Protein AF-A0A848HM08-F1 (afdb_monomer_lite)

Foldseek 3Di:
DDDPPPPPPPDDDDDDDDDPPDPPPPPPVQPKPDDPPDFKDKDFDPVLCPPHAQVRVCVSLQHDGDPQADKDKDADDDPDAKDQPQDDDPGSDPGPQAGPNGIGIIMGGTGGGDPPIDIDGGD

InterPro domains:
  IPR029122 Novel toxin 10 [PF15520] (33-122)

Organism: NCBI:txid2728846

Secondary structure (DSSP, 8-state):
---GGGGGG----SS----------------BSSSTT-SEEEE--GGGGTT--HHHHHHHHT----TT-EEEEE-PPPSS--B--TT--STT--STTB-TT--B-EEEE--BPPTT-EEEEE-

Radius of gyration: 21.01 Å; chains: 1; bounding box: 62×38×28 Å

pLDDT: mean 77.56, std 18.57, range [37.44, 96.31]

Structure (mmCIF, N/CA/C/O backbone):
data_AF-A0A848HM08-F1
#
_entry.id   AF-A0A848HM08-F1
#
loop_
_atom_site.group_PDB
_atom_site.id
_atom_site.type_symbol
_atom_site.label_atom_id
_atom_site.label_alt_id
_atom_site.label_comp_id
_atom_site.label_asym_id
_atom_site.label_entity_id
_atom_site.label_seq_id
_atom_site.pdbx_PDB_ins_code
_atom_site.Cartn_x
_atom_site.Cartn_y
_atom_site.Cartn_z
_atom_site.occupancy
_atom_site.B_iso_or_equiv
_atom_site.auth_seq_id
_atom_site.auth_comp_id
_atom_site.auth_asym_id
_atom_site.auth_atom_id
_atom_site.pdbx_PDB_model_num
ATOM 1 N N . MET A 1 1 ? -37.670 -7.114 -0.256 1.00 39.53 1 MET A N 1
ATOM 2 C CA . MET A 1 1 ? -37.915 -6.691 1.138 1.00 39.53 1 MET A CA 1
ATOM 3 C C . MET A 1 1 ? -36.732 -5.850 1.589 1.00 39.53 1 MET A C 1
ATOM 5 O O . MET A 1 1 ? -35.639 -6.384 1.705 1.00 39.53 1 MET A O 1
ATOM 9 N N . LEU A 1 2 ? -36.924 -4.537 1.732 1.00 38.66 2 LEU A N 1
ATOM 10 C CA . LEU A 1 2 ? -35.956 -3.619 2.341 1.00 38.66 2 LEU A CA 1
ATOM 11 C C . LEU A 1 2 ? -36.297 -3.475 3.832 1.00 38.66 2 LEU A C 1
ATOM 13 O O . LEU A 1 2 ? -37.464 -3.560 4.206 1.00 38.66 2 LEU A O 1
ATOM 17 N N . SER A 1 3 ? -35.268 -3.320 4.663 1.00 37.44 3 SER A N 1
ATOM 18 C CA . SER A 1 3 ? -35.348 -3.301 6.129 1.00 37.44 3 SER A CA 1
ATOM 19 C C . SER A 1 3 ? -36.242 -2.159 6.670 1.00 37.44 3 SER A C 1
ATOM 21 O O . SER A 1 3 ? -36.140 -1.042 6.156 1.00 37.44 3 SER A O 1
ATOM 23 N N . PRO A 1 4 ? -37.057 -2.368 7.730 1.00 49.91 4 PRO A N 1
ATOM 24 C CA . PRO A 1 4 ? -38.026 -1.384 8.254 1.00 49.91 4 PRO A CA 1
ATOM 25 C C . PRO A 1 4 ? -37.427 -0.099 8.860 1.00 49.91 4 PRO A C 1
ATOM 27 O O . PRO A 1 4 ? -38.157 0.799 9.272 1.00 49.91 4 PRO A O 1
ATOM 30 N N . ALA A 1 5 ? -36.100 0.010 8.963 1.00 46.00 5 ALA A N 1
ATOM 31 C CA . ALA A 1 5 ? -35.440 1.103 9.680 1.00 46.00 5 ALA A CA 1
ATOM 32 C C . ALA A 1 5 ? -35.428 2.453 8.927 1.00 46.00 5 ALA A C 1
ATOM 34 O O . ALA A 1 5 ? -35.182 3.488 9.543 1.00 46.00 5 ALA A O 1
ATOM 35 N N . LEU A 1 6 ? -35.713 2.470 7.620 1.00 42.72 6 LEU A N 1
ATOM 36 C CA . LEU A 1 6 ? -35.680 3.687 6.789 1.00 42.72 6 LEU A CA 1
ATOM 37 C C . LEU A 1 6 ? -37.009 4.457 6.736 1.00 42.72 6 LEU A C 1
ATOM 39 O O . LEU A 1 6 ? -37.034 5.610 6.311 1.00 42.72 6 LEU A O 1
ATOM 43 N N . GLU A 1 7 ? -38.107 3.867 7.205 1.00 42.53 7 GLU A N 1
ATOM 44 C CA . GLU A 1 7 ? -39.446 4.460 7.074 1.00 42.53 7 GLU A CA 1
ATOM 45 C C . GLU A 1 7 ? -39.742 5.538 8.137 1.00 42.53 7 GLU A C 1
ATOM 47 O O . GLU A 1 7 ? -40.724 6.274 8.050 1.00 42.53 7 GLU A O 1
ATOM 52 N N . LYS A 1 8 ? -38.868 5.688 9.142 1.00 40.00 8 LYS A N 1
ATOM 53 C CA . LYS A 1 8 ? -39.123 6.541 10.316 1.00 40.00 8 LYS A CA 1
ATOM 54 C C . LYS A 1 8 ? -38.652 7.998 10.183 1.00 40.00 8 LYS A C 1
ATOM 56 O O . LYS A 1 8 ? -38.944 8.796 11.067 1.00 40.00 8 LYS A O 1
ATOM 61 N N . ILE A 1 9 ? -37.962 8.367 9.099 1.00 45.56 9 ILE A N 1
ATOM 62 C CA . ILE A 1 9 ? -37.412 9.728 8.901 1.00 45.56 9 ILE A CA 1
ATOM 63 C C . ILE A 1 9 ? -38.402 10.669 8.172 1.00 45.56 9 ILE A C 1
ATOM 65 O O . ILE A 1 9 ? -38.232 11.884 8.206 1.00 45.56 9 ILE A O 1
ATOM 69 N N . PHE A 1 10 ? -39.491 10.154 7.585 1.00 46.59 10 PHE A N 1
ATOM 70 C CA . PHE A 1 10 ? -40.363 10.924 6.679 1.00 46.59 10 PHE A CA 1
ATOM 71 C C . PHE A 1 10 ? -41.784 11.211 7.197 1.00 46.59 10 PHE A C 1
ATOM 73 O O . PHE A 1 10 ? -42.731 11.238 6.414 1.00 46.59 10 PHE A O 1
ATOM 80 N N . LYS A 1 11 ? -41.972 11.474 8.497 1.00 43.09 11 LYS A N 1
ATOM 81 C CA . LYS A 1 11 ? -43.215 12.114 8.975 1.00 43.09 11 LYS A CA 1
ATOM 82 C C . LYS A 1 11 ? -42.978 13.596 9.259 1.00 43.09 11 LYS A C 1
ATOM 84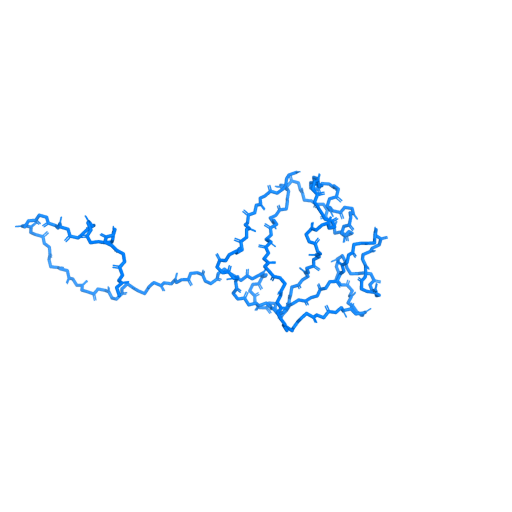 O O . LYS A 1 11 ? -42.527 13.964 10.338 1.00 43.09 11 LYS A O 1
ATOM 89 N N . THR A 1 12 ? -43.288 14.441 8.282 1.00 47.97 12 THR A N 1
ATOM 90 C CA . THR A 1 12 ? -43.342 15.903 8.416 1.00 47.97 12 THR A CA 1
ATOM 91 C C . THR A 1 12 ? -44.667 16.355 9.056 1.00 47.97 12 THR A C 1
ATOM 93 O O . THR A 1 12 ? -45.717 15.807 8.715 1.00 47.97 12 THR A O 1
ATOM 96 N N . PRO A 1 13 ? -44.667 17.352 9.965 1.00 47.28 13 PRO A N 1
ATOM 97 C CA . PRO A 1 13 ? -45.894 18.000 10.426 1.00 47.28 13 PRO A CA 1
ATOM 98 C C . PRO A 1 13 ? -46.522 18.890 9.329 1.00 47.28 13 PRO A C 1
ATOM 100 O O . PRO A 1 13 ? -45.819 19.346 8.422 1.00 47.28 13 PRO A O 1
ATOM 103 N N . PRO A 1 14 ? -47.846 19.135 9.383 1.00 55.50 14 PRO A N 1
ATOM 104 C CA . PRO A 1 14 ? -48.632 19.514 8.213 1.00 55.50 14 PRO A CA 1
ATOM 105 C C . PRO A 1 14 ? -48.867 21.026 8.097 1.00 55.50 14 PRO A C 1
ATOM 107 O O . PRO A 1 14 ? -50.017 21.452 8.097 1.00 55.50 14 PRO A O 1
ATOM 110 N N . TRP A 1 15 ? -47.827 21.857 7.986 1.00 60.97 15 TRP A N 1
ATOM 111 C CA . TRP A 1 15 ? -48.029 23.239 7.523 1.00 60.97 15 TRP A CA 1
ATOM 112 C C . TRP A 1 15 ? -46.736 23.895 6.998 1.00 60.97 15 TRP A C 1
ATOM 114 O O . TRP A 1 15 ? -45.709 23.905 7.663 1.00 60.97 15 TRP A O 1
ATOM 124 N N . HIS A 1 16 ? -46.838 24.455 5.785 1.00 45.44 16 HIS A N 1
ATOM 125 C CA . HIS A 1 16 ? -45.858 25.258 5.031 1.00 45.44 16 HIS A CA 1
ATOM 126 C C . HIS A 1 16 ? -44.552 24.582 4.559 1.00 45.44 16 HIS A C 1
ATOM 128 O O . HIS A 1 16 ? -43.546 24.589 5.254 1.00 45.44 16 HIS A O 1
ATOM 134 N N . ALA A 1 17 ? -44.528 24.135 3.295 1.00 44.91 17 ALA A N 1
ATOM 135 C CA . ALA A 1 17 ? -43.550 24.581 2.285 1.00 44.91 17 ALA A CA 1
ATOM 136 C C . ALA A 1 17 ? -43.726 23.788 0.979 1.00 44.91 17 ALA A C 1
ATOM 138 O O . ALA A 1 17 ? -43.661 22.562 0.951 1.00 44.91 17 ALA A O 1
ATOM 139 N N . THR A 1 18 ? -43.917 24.502 -0.126 1.00 50.12 18 THR A N 1
ATOM 140 C CA . THR A 1 18 ? -43.826 23.984 -1.494 1.00 50.12 18 THR A CA 1
ATOM 141 C C . THR A 1 18 ? -42.446 23.370 -1.745 1.00 50.12 18 THR A C 1
ATOM 143 O O . THR A 1 18 ? -41.475 24.085 -2.000 1.00 50.12 18 THR A O 1
ATOM 146 N N . TRP A 1 19 ? -42.354 22.042 -1.696 1.00 46.81 19 TRP A N 1
ATOM 147 C CA . TRP A 1 19 ? -41.150 21.303 -2.062 1.00 46.81 19 TRP A CA 1
ATOM 148 C C . TRP A 1 19 ? -41.007 21.273 -3.584 1.00 46.81 19 TRP A C 1
ATOM 150 O O . TRP A 1 19 ? -41.658 20.492 -4.273 1.00 46.81 19 TRP A O 1
ATOM 160 N N . ARG A 1 20 ? -40.118 22.109 -4.132 1.00 50.41 20 ARG A N 1
ATOM 161 C CA . ARG A 1 20 ? -39.532 21.817 -5.445 1.00 50.41 20 ARG A CA 1
ATOM 162 C C . ARG A 1 20 ? -38.689 20.561 -5.268 1.00 50.41 20 ARG A C 1
ATOM 164 O O . ARG A 1 20 ? -37.686 20.594 -4.558 1.00 50.41 20 ARG A O 1
ATOM 171 N N . SER A 1 21 ? -39.098 19.471 -5.903 1.00 50.19 21 SER A N 1
ATOM 172 C CA . SER A 1 21 ? -38.333 18.233 -6.018 1.00 50.19 21 SER A CA 1
ATOM 173 C C . SER A 1 21 ? -37.032 18.509 -6.772 1.00 50.19 21 SER A C 1
ATOM 175 O O . SER A 1 21 ? -36.944 18.343 -7.987 1.00 50.19 21 SER A O 1
ATOM 177 N N . ARG A 1 22 ? -36.009 18.986 -6.059 1.00 49.72 22 ARG A N 1
ATOM 178 C CA . ARG A 1 22 ? -34.639 18.919 -6.554 1.00 49.72 22 ARG A CA 1
ATOM 179 C C . ARG A 1 22 ? -34.270 17.439 -6.543 1.00 49.72 22 ARG A C 1
ATOM 181 O O . ARG A 1 22 ? -34.341 16.848 -5.466 1.00 49.72 22 ARG A O 1
ATOM 188 N N . PRO A 1 23 ? -33.915 16.824 -7.684 1.00 52.34 23 PRO A N 1
ATOM 189 C CA . PRO A 1 23 ? -33.364 15.482 -7.651 1.00 52.34 23 PRO A CA 1
ATOM 190 C C . PRO A 1 23 ? -32.132 15.537 -6.751 1.00 52.34 23 PRO A C 1
ATOM 192 O O . PRO A 1 23 ? -31.154 16.225 -7.048 1.00 52.34 23 PRO A O 1
ATOM 195 N N . PHE A 1 24 ? -32.217 14.883 -5.596 1.00 53.56 24 PHE A N 1
ATOM 196 C CA . PHE A 1 24 ? -31.059 14.691 -4.749 1.00 53.56 24 PHE A CA 1
ATOM 197 C C . PHE A 1 24 ? -30.209 13.650 -5.466 1.00 53.56 24 PHE A C 1
ATOM 199 O O . PHE A 1 24 ? -30.446 12.449 -5.353 1.00 53.56 24 PHE A O 1
ATOM 206 N N . THR A 1 25 ? -29.263 14.104 -6.286 1.00 51.28 25 THR A N 1
ATOM 207 C CA . THR A 1 25 ? -28.229 13.214 -6.797 1.00 51.28 25 THR A CA 1
ATOM 208 C C . THR A 1 25 ? -27.443 12.756 -5.582 1.00 51.28 25 THR A C 1
ATOM 210 O O . THR A 1 25 ? -26.623 13.509 -5.052 1.00 51.28 25 THR A O 1
ATOM 213 N N . VAL A 1 26 ? -27.701 11.530 -5.125 1.00 50.91 26 VAL A N 1
ATOM 214 C CA . VAL A 1 26 ? -26.798 10.824 -4.221 1.00 50.91 26 VAL A CA 1
ATOM 215 C C . VAL A 1 26 ? -25.495 10.675 -4.995 1.00 50.91 26 VAL A C 1
ATOM 217 O O . VAL A 1 26 ? -25.306 9.749 -5.778 1.00 50.91 26 VAL A O 1
ATOM 220 N N . ARG A 1 27 ? -24.600 11.653 -4.849 1.00 41.81 27 ARG A N 1
ATOM 221 C CA . ARG A 1 27 ? -23.207 11.504 -5.238 1.00 41.81 27 ARG A CA 1
ATOM 222 C C . ARG A 1 27 ? -22.624 10.538 -4.228 1.00 41.81 27 ARG A C 1
ATOM 224 O O . ARG A 1 27 ? -22.083 10.965 -3.213 1.00 41.81 27 ARG A O 1
ATOM 231 N N . THR A 1 28 ? -22.785 9.240 -4.466 1.00 50.34 28 THR A N 1
ATOM 232 C CA . THR A 1 28 ? -21.972 8.238 -3.790 1.00 50.34 28 THR A CA 1
ATOM 233 C C . THR A 1 28 ? -20.544 8.644 -4.108 1.00 50.34 28 THR A C 1
ATOM 235 O O . THR A 1 28 ? -20.113 8.536 -5.255 1.00 50.34 28 THR A O 1
ATOM 238 N N . ALA A 1 29 ? -19.845 9.251 -3.148 1.00 51.56 29 ALA A N 1
ATOM 239 C CA . ALA A 1 29 ? -18.428 9.498 -3.300 1.00 51.56 29 ALA A CA 1
ATOM 240 C C . ALA A 1 29 ? -17.821 8.109 -3.466 1.00 51.56 29 ALA A C 1
ATOM 242 O O . ALA A 1 29 ? -17.762 7.341 -2.509 1.00 51.56 29 ALA A O 1
ATOM 243 N N . VAL A 1 30 ? -17.495 7.742 -4.704 1.00 56.69 30 VAL A N 1
ATOM 244 C CA . VAL A 1 30 ? -16.811 6.490 -4.983 1.00 56.69 30 VAL A CA 1
ATOM 245 C C . VAL A 1 30 ? -15.456 6.640 -4.320 1.00 56.69 30 VAL A C 1
ATOM 247 O O . VAL A 1 30 ? -14.580 7.337 -4.830 1.00 56.69 30 VAL A O 1
ATOM 250 N N . ILE A 1 31 ? -15.313 6.070 -3.126 1.00 73.38 31 ILE A N 1
ATOM 251 C CA . ILE A 1 31 ? -14.025 6.033 -2.453 1.00 73.38 31 ILE A CA 1
ATOM 252 C C . ILE A 1 31 ? -13.196 5.050 -3.272 1.00 73.38 31 ILE A C 1
ATOM 254 O O . ILE A 1 31 ? -13.480 3.856 -3.285 1.00 73.38 31 ILE A O 1
ATOM 258 N N . SER A 1 32 ? -12.241 5.565 -4.040 1.00 80.75 32 SER A N 1
ATOM 259 C CA . SER A 1 32 ? -11.319 4.757 -4.830 1.00 80.75 32 SER A CA 1
ATOM 260 C C . SER A 1 32 ? -10.192 4.213 -3.955 1.00 80.75 32 SER A C 1
ATOM 262 O O . SER A 1 32 ? -9.840 4.803 -2.929 1.00 80.75 32 SER A O 1
ATOM 264 N N . ARG A 1 33 ? -9.594 3.094 -4.381 1.00 82.19 33 ARG A N 1
ATOM 265 C CA . ARG A 1 33 ? -8.412 2.501 -3.732 1.00 82.19 33 ARG A CA 1
ATOM 266 C C . ARG A 1 33 ? -7.225 3.464 -3.673 1.00 82.19 33 ARG A C 1
ATOM 268 O O . ARG A 1 33 ? -6.417 3.380 -2.754 1.00 82.19 33 ARG A O 1
ATOM 275 N N . GLY A 1 34 ? -7.114 4.373 -4.639 1.00 83.31 34 GLY A N 1
ATOM 276 C CA . GLY A 1 34 ? -6.018 5.331 -4.725 1.00 83.31 34 GLY A CA 1
ATOM 277 C C . GLY A 1 34 ? -6.440 6.701 -5.222 1.00 83.31 34 GLY A C 1
ATOM 278 O O . GLY A 1 34 ? -7.619 7.052 -5.243 1.00 83.31 34 GLY A O 1
ATOM 279 N N . ARG A 1 35 ? -5.440 7.497 -5.608 1.00 82.44 35 ARG A N 1
ATOM 280 C CA . ARG A 1 35 ? -5.637 8.872 -6.083 1.00 82.44 35 ARG A CA 1
ATOM 281 C C . ARG A 1 35 ? -6.479 8.889 -7.369 1.00 82.44 35 ARG A C 1
ATOM 283 O O . ARG A 1 35 ? -6.292 8.007 -8.210 1.00 82.44 35 ARG A O 1
ATOM 290 N N . PRO A 1 36 ? -7.358 9.887 -7.567 1.00 82.31 36 PRO A N 1
ATOM 291 C CA . PRO A 1 36 ? -8.055 10.062 -8.839 1.00 82.31 36 PRO A CA 1
ATOM 292 C C . PRO A 1 36 ? -7.070 10.128 -10.016 1.00 82.31 36 PRO A C 1
ATOM 294 O O . PRO A 1 36 ? -6.042 10.795 -9.922 1.00 82.31 36 PRO A O 1
ATOM 297 N N . GLY A 1 37 ? -7.373 9.422 -11.109 1.00 83.69 37 GLY A N 1
ATOM 298 C CA . GLY A 1 37 ? -6.559 9.405 -12.333 1.00 83.69 37 GLY A CA 1
ATOM 299 C C . GLY A 1 37 ? -5.373 8.429 -12.342 1.00 83.69 37 GLY A C 1
ATOM 300 O O . GLY A 1 37 ? -4.791 8.213 -13.400 1.00 83.69 37 GLY A O 1
ATOM 301 N N . ALA A 1 38 ? -5.025 7.796 -11.215 1.00 86.31 38 ALA A N 1
ATOM 302 C CA . ALA A 1 38 ? -4.053 6.701 -11.225 1.00 86.31 38 ALA A CA 1
ATOM 303 C C . ALA A 1 38 ? -4.676 5.451 -11.867 1.00 86.31 38 ALA A C 1
ATOM 305 O O . ALA A 1 38 ? -5.816 5.119 -11.544 1.00 86.31 38 ALA A O 1
ATOM 306 N N . ALA A 1 39 ? -3.942 4.754 -12.739 1.00 87.06 39 ALA A N 1
ATOM 307 C CA . ALA A 1 39 ? -4.416 3.514 -13.366 1.00 87.06 39 ALA A CA 1
ATOM 308 C C . ALA A 1 39 ? -4.465 2.344 -12.366 1.00 87.06 39 ALA A C 1
ATOM 310 O O . ALA A 1 39 ? -5.401 1.543 -12.359 1.00 87.06 39 ALA A O 1
ATOM 311 N N . ASP A 1 40 ? -3.472 2.280 -11.483 1.00 87.31 40 ASP A N 1
ATOM 312 C CA . ASP A 1 40 ? -3.310 1.245 -10.474 1.00 87.31 40 ASP A CA 1
ATOM 313 C C . ASP A 1 40 ? -2.875 1.835 -9.127 1.00 87.31 40 ASP A C 1
ATOM 315 O O . ASP A 1 40 ? -2.589 3.030 -8.994 1.00 87.31 40 ASP A O 1
ATOM 319 N N . VAL A 1 41 ? -2.864 0.982 -8.107 1.00 88.75 41 VAL A N 1
ATOM 320 C CA . VAL A 1 41 ? -2.404 1.319 -6.761 1.00 88.75 41 VAL A CA 1
ATOM 321 C C . VAL A 1 41 ? -1.417 0.281 -6.262 1.00 88.75 41 VAL A C 1
ATOM 323 O O . VAL A 1 41 ? -1.593 -0.907 -6.517 1.00 88.75 41 VAL A O 1
ATOM 326 N N . PHE A 1 42 ? -0.404 0.734 -5.526 1.00 87.94 42 PHE A N 1
ATOM 327 C CA . PHE A 1 42 ? 0.471 -0.144 -4.756 1.00 87.94 42 PHE A CA 1
ATOM 328 C C . PHE A 1 42 ? -0.305 -0.790 -3.614 1.00 87.94 42 PHE A C 1
ATOM 330 O O . PHE A 1 42 ? -1.018 -0.099 -2.882 1.00 87.94 42 PHE A O 1
ATOM 337 N N . VAL A 1 43 ? -0.131 -2.097 -3.446 1.00 90.88 43 VAL A N 1
ATOM 338 C CA . VAL A 1 43 ? -0.653 -2.841 -2.304 1.00 90.88 43 VAL A CA 1
ATOM 339 C C . VAL A 1 43 ? 0.401 -3.812 -1.789 1.00 90.88 43 VAL A C 1
ATOM 341 O O . VAL A 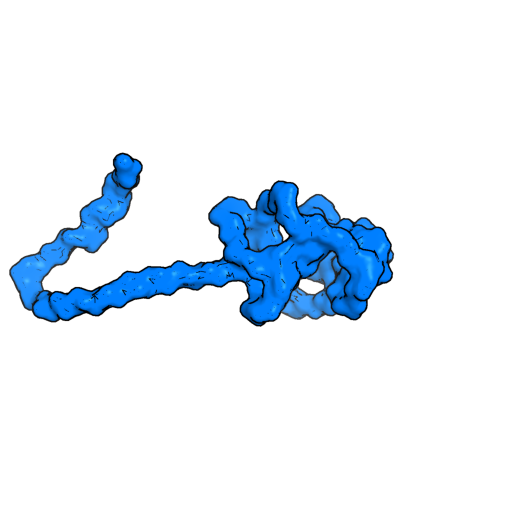1 43 ? 1.224 -4.334 -2.541 1.00 90.88 43 VAL A O 1
ATOM 344 N N . THR A 1 44 ? 0.341 -4.070 -0.491 1.00 92.81 44 THR A N 1
ATOM 345 C CA . THR A 1 44 ? 1.105 -5.117 0.183 1.00 92.81 44 THR A CA 1
ATOM 346 C C . THR A 1 44 ? 0.131 -6.041 0.901 1.00 92.81 44 THR A C 1
ATOM 348 O O . THR A 1 44 ? -1.050 -5.714 1.048 1.00 92.81 44 THR A O 1
ATOM 351 N N . ALA A 1 45 ? 0.595 -7.206 1.328 1.00 93.19 45 ALA A N 1
ATOM 352 C CA . ALA A 1 45 ? -0.252 -8.091 2.106 1.00 93.19 45 ALA A CA 1
ATOM 353 C C . ALA A 1 45 ? -0.439 -7.553 3.530 1.00 93.19 45 ALA A C 1
ATOM 355 O O . ALA A 1 45 ? 0.497 -7.015 4.121 1.00 93.19 45 ALA A O 1
ATOM 356 N N . ALA A 1 46 ? -1.634 -7.739 4.093 1.00 93.69 46 ALA A N 1
ATOM 357 C CA . ALA A 1 46 ? -1.963 -7.250 5.432 1.00 93.69 46 ALA A CA 1
ATOM 358 C C . ALA A 1 46 ? -0.992 -7.782 6.503 1.00 93.69 46 ALA A C 1
ATOM 360 O O . ALA A 1 46 ? -0.515 -7.005 7.330 1.00 93.69 46 ALA A O 1
ATOM 361 N N . ASP A 1 47 ? -0.620 -9.065 6.426 1.00 95.06 47 ASP A N 1
ATOM 362 C CA . ASP A 1 47 ? 0.317 -9.693 7.369 1.00 95.06 47 ASP A CA 1
ATOM 363 C C . ASP A 1 47 ? 1.704 -9.037 7.369 1.00 95.06 47 ASP A C 1
ATOM 365 O O . ASP A 1 47 ? 2.385 -9.040 8.390 1.00 95.06 47 ASP A O 1
ATOM 369 N N . ASP A 1 48 ? 2.130 -8.441 6.248 1.00 94.06 48 ASP A N 1
ATOM 370 C CA . ASP A 1 48 ? 3.467 -7.847 6.139 1.00 94.06 48 ASP A CA 1
ATOM 371 C C . ASP A 1 48 ? 3.590 -6.542 6.941 1.00 94.06 48 ASP A C 1
ATOM 373 O O . ASP A 1 48 ? 4.713 -6.101 7.201 1.00 94.06 48 ASP A O 1
ATOM 377 N N . ILE A 1 49 ? 2.458 -5.944 7.336 1.00 94.75 49 ILE A N 1
ATOM 378 C CA . ILE A 1 49 ? 2.376 -4.716 8.142 1.00 94.75 49 ILE A CA 1
ATOM 379 C C . ILE A 1 49 ? 1.594 -4.893 9.451 1.00 94.75 49 ILE A C 1
ATOM 381 O O . ILE A 1 49 ? 1.347 -3.915 10.163 1.00 94.75 49 ILE A O 1
ATOM 385 N N . LEU A 1 50 ? 1.180 -6.118 9.779 1.00 94.56 50 LEU A N 1
ATOM 386 C CA . LEU A 1 50 ? 0.401 -6.400 10.978 1.00 94.56 50 LEU A CA 1
ATOM 387 C C . LEU A 1 50 ? 1.208 -6.051 12.238 1.00 94.56 50 LEU A C 1
ATOM 389 O O . LEU A 1 50 ? 2.354 -6.461 12.397 1.00 94.56 50 LEU A O 1
ATOM 393 N N . GLY A 1 51 ? 0.600 -5.274 13.138 1.00 95.19 51 GLY A N 1
ATOM 394 C CA . GLY A 1 51 ? 1.228 -4.858 14.397 1.00 95.19 51 GLY A CA 1
ATOM 395 C C . GLY A 1 51 ? 2.318 -3.786 14.265 1.00 95.19 51 GLY A C 1
ATOM 396 O O . GLY A 1 51 ? 2.867 -3.376 15.284 1.00 95.19 51 GLY A O 1
ATOM 397 N N . LEU A 1 52 ? 2.619 -3.307 13.053 1.00 96.31 52 LEU A N 1
ATOM 398 C CA . LEU A 1 52 ? 3.608 -2.251 12.840 1.00 96.31 52 LEU A CA 1
ATOM 399 C C . LEU A 1 52 ? 3.015 -0.858 13.092 1.00 96.31 52 LEU A C 1
ATOM 401 O O . LEU A 1 52 ? 1.879 -0.571 12.707 1.00 96.31 52 LEU A O 1
ATOM 405 N N . ASN A 1 53 ? 3.811 0.031 13.689 1.00 96.25 53 ASN A N 1
ATOM 406 C CA . ASN A 1 53 ? 3.512 1.467 13.764 1.00 96.25 53 ASN A CA 1
ATOM 407 C C . ASN A 1 53 ? 3.895 2.199 12.462 1.00 96.25 53 ASN A C 1
ATOM 409 O O . ASN A 1 53 ? 4.485 1.603 11.557 1.00 96.25 53 ASN A O 1
ATOM 413 N N . ALA A 1 54 ? 3.595 3.497 12.340 1.00 96.19 54 ALA A N 1
ATOM 414 C CA . ALA A 1 54 ? 3.848 4.218 11.089 1.00 96.19 54 ALA A CA 1
ATOM 415 C C . ALA A 1 54 ? 5.334 4.249 10.689 1.00 96.19 54 ALA A C 1
ATOM 417 O O . ALA A 1 54 ? 5.653 4.049 9.518 1.00 96.19 54 ALA A O 1
ATOM 418 N N . ALA A 1 55 ? 6.258 4.448 11.631 1.00 96.19 55 ALA A N 1
ATOM 419 C CA . ALA A 1 55 ? 7.690 4.450 11.322 1.00 96.19 55 ALA A CA 1
ATOM 420 C C . ALA A 1 55 ? 8.156 3.082 10.794 1.00 96.19 55 ALA A C 1
ATOM 422 O O . ALA A 1 55 ? 8.853 3.003 9.781 1.00 96.19 55 ALA A O 1
ATOM 423 N N . GLN A 1 56 ? 7.701 2.002 11.430 1.00 96.19 56 GLN A N 1
ATOM 424 C CA . GLN A 1 56 ? 7.998 0.635 11.014 1.00 96.19 56 GLN A CA 1
ATOM 425 C C . GLN A 1 56 ? 7.376 0.300 9.656 1.00 96.19 56 GLN A C 1
ATOM 427 O O . GLN A 1 56 ? 8.024 -0.354 8.847 1.00 96.19 56 GLN A O 1
ATOM 432 N N . ILE A 1 57 ? 6.160 0.775 9.364 1.00 95.19 57 ILE A N 1
ATOM 433 C CA . ILE A 1 57 ? 5.534 0.626 8.041 1.00 95.19 57 ILE A CA 1
ATOM 434 C C . ILE A 1 57 ? 6.366 1.335 6.970 1.00 95.19 57 ILE A C 1
ATOM 436 O O . ILE A 1 57 ? 6.611 0.754 5.913 1.00 95.19 57 ILE A O 1
ATOM 440 N N . ALA A 1 58 ? 6.819 2.564 7.237 1.00 93.56 58 ALA A N 1
ATOM 441 C CA . ALA A 1 58 ? 7.634 3.322 6.292 1.00 93.56 58 ALA A CA 1
ATOM 442 C C . ALA A 1 58 ? 8.917 2.561 5.929 1.00 93.56 58 ALA A C 1
ATOM 444 O O . ALA A 1 58 ? 9.228 2.391 4.750 1.00 93.56 58 ALA A O 1
ATOM 445 N N . GLU A 1 59 ? 9.611 2.020 6.932 1.00 93.94 59 GLU A N 1
ATOM 446 C CA . GLU A 1 59 ? 10.801 1.201 6.708 1.00 93.94 59 GLU A CA 1
ATOM 447 C C . GLU A 1 59 ? 10.470 -0.115 5.985 1.00 93.94 59 GLU A C 1
ATOM 449 O O . GLU A 1 59 ? 11.066 -0.422 4.949 1.00 93.94 59 GLU A O 1
ATOM 454 N N . ARG A 1 60 ? 9.490 -0.875 6.493 1.00 93.31 60 ARG A N 1
ATOM 455 C CA . ARG A 1 60 ? 9.054 -2.175 5.956 1.00 93.31 60 ARG A CA 1
ATOM 456 C C . ARG A 1 60 ? 8.690 -2.086 4.477 1.00 93.31 60 ARG A C 1
ATOM 458 O O . ARG A 1 60 ? 9.039 -2.980 3.703 1.00 93.31 60 ARG A O 1
ATOM 465 N N . LEU A 1 61 ? 7.996 -1.020 4.089 1.00 91.31 61 LEU A N 1
ATOM 466 C CA . LEU A 1 61 ? 7.548 -0.799 2.718 1.00 91.31 61 LEU A CA 1
ATOM 467 C C . LEU A 1 61 ? 8.526 0.039 1.895 1.00 91.31 61 LEU A C 1
ATOM 469 O O . LEU A 1 61 ? 8.312 0.191 0.702 1.00 91.31 6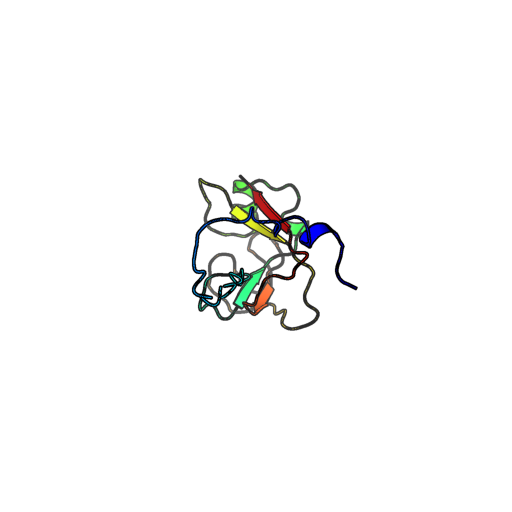1 LEU A O 1
ATOM 473 N N . THR A 1 62 ? 9.601 0.556 2.497 1.00 90.56 62 THR A N 1
ATOM 474 C CA . THR A 1 62 ? 10.582 1.424 1.820 1.00 90.56 62 THR A CA 1
ATOM 475 C C . THR A 1 62 ? 9.911 2.650 1.178 1.00 90.56 62 THR A C 1
ATOM 477 O O . THR A 1 62 ? 10.207 3.044 0.049 1.00 90.56 62 THR A O 1
ATOM 480 N N . ILE A 1 63 ? 8.972 3.251 1.911 1.00 88.38 63 ILE A N 1
ATOM 481 C CA . ILE A 1 63 ? 8.245 4.465 1.520 1.00 88.38 63 ILE A CA 1
ATOM 482 C C . ILE A 1 63 ? 8.650 5.640 2.421 1.00 88.38 63 ILE A C 1
ATOM 484 O O . ILE A 1 63 ? 9.126 5.419 3.537 1.00 88.38 63 ILE A O 1
ATOM 488 N N . PRO A 1 64 ? 8.454 6.897 1.979 1.00 91.88 64 PRO A N 1
ATOM 489 C CA . PRO A 1 64 ? 8.703 8.057 2.827 1.00 91.88 64 PRO A CA 1
ATOM 490 C C . PRO A 1 64 ? 7.910 7.989 4.134 1.00 91.88 64 PRO A C 1
ATOM 492 O O . PRO A 1 64 ? 6.747 7.581 4.140 1.00 91.88 64 PRO A O 1
ATOM 495 N N . SER A 1 65 ? 8.526 8.425 5.233 1.00 94.38 65 SER A N 1
ATOM 496 C CA . SER A 1 65 ? 7.844 8.546 6.520 1.00 94.38 65 SER A CA 1
ATOM 497 C C . SER A 1 65 ? 6.719 9.582 6.460 1.00 94.38 65 SER A C 1
ATOM 499 O O . SER A 1 65 ? 6.744 10.520 5.661 1.00 94.38 65 SER A O 1
ATOM 501 N N . SER A 1 66 ? 5.717 9.411 7.323 1.00 94.19 66 SER A N 1
ATOM 502 C CA . SER A 1 66 ? 4.602 10.347 7.448 1.00 94.19 66 SER A CA 1
ATOM 503 C C . SER A 1 66 ? 4.481 10.838 8.891 1.00 94.19 66 SER A C 1
ATOM 505 O O . SER A 1 66 ? 4.242 10.019 9.780 1.00 94.19 66 SER A O 1
ATOM 507 N N . PRO A 1 67 ? 4.587 12.154 9.153 1.00 91.19 67 PRO A N 1
ATOM 508 C CA . PRO A 1 67 ? 4.482 12.703 10.507 1.00 91.19 67 PRO A CA 1
ATOM 509 C C . PRO A 1 67 ? 3.064 12.603 11.088 1.00 91.19 67 PRO A C 1
ATOM 511 O O . PRO A 1 67 ? 2.882 12.686 12.297 1.00 91.19 67 PRO A O 1
ATOM 514 N N . THR A 1 68 ? 2.047 12.429 10.241 1.00 94.38 68 THR A N 1
ATOM 515 C CA . THR A 1 68 ? 0.645 12.258 10.654 1.00 94.38 68 THR A CA 1
ATOM 516 C C . THR A 1 68 ? 0.191 10.797 10.622 1.00 94.38 68 THR A C 1
ATOM 518 O O . THR A 1 68 ? -0.971 10.508 10.925 1.00 94.38 68 THR A O 1
ATOM 521 N N . GLY A 1 69 ? 1.102 9.879 10.281 1.00 94.19 69 GLY A N 1
ATOM 522 C CA . GLY A 1 69 ? 0.820 8.462 10.095 1.00 94.19 69 GLY A CA 1
ATOM 523 C C . GLY A 1 69 ? 0.310 8.108 8.695 1.00 94.19 69 GLY A C 1
ATOM 524 O O . GLY A 1 69 ? 0.304 8.930 7.773 1.00 94.19 69 GLY A O 1
ATOM 525 N N . PHE A 1 70 ? -0.125 6.863 8.526 1.00 94.00 70 PHE A N 1
ATOM 526 C CA . PHE A 1 70 ? -0.649 6.337 7.268 1.00 94.00 70 PHE A CA 1
ATOM 527 C C . PHE A 1 70 ? -2.120 5.962 7.390 1.00 94.00 70 PHE A C 1
ATOM 529 O O . PHE A 1 70 ? -2.553 5.358 8.372 1.00 94.00 70 PHE A O 1
ATOM 536 N N . ARG A 1 71 ? -2.891 6.265 6.342 1.00 92.88 71 ARG A N 1
ATOM 537 C CA . ARG A 1 71 ? -4.231 5.704 6.171 1.00 92.88 71 ARG A CA 1
ATOM 538 C C . ARG A 1 71 ? -4.101 4.345 5.492 1.00 92.88 71 ARG A C 1
ATOM 540 O O . ARG A 1 71 ? -3.779 4.279 4.309 1.00 92.88 71 ARG A O 1
ATOM 547 N N . VAL A 1 72 ? -4.358 3.283 6.244 1.00 92.75 72 VAL A N 1
ATOM 548 C CA . VAL A 1 72 ? -4.348 1.904 5.756 1.00 92.75 72 VAL A CA 1
ATOM 549 C C . VAL A 1 72 ? -5.759 1.534 5.327 1.00 92.75 72 VAL A C 1
ATOM 551 O O . VAL A 1 72 ? -6.717 1.731 6.078 1.00 92.75 72 VAL A O 1
ATOM 554 N N . ILE A 1 73 ? -5.874 1.021 4.104 1.00 92.75 73 ILE A N 1
ATOM 555 C CA . ILE A 1 73 ? -7.114 0.486 3.551 1.00 92.75 73 ILE A CA 1
ATOM 556 C C . ILE A 1 73 ? -6.878 -0.994 3.290 1.00 92.75 73 ILE A C 1
ATOM 558 O O . ILE A 1 73 ? -6.060 -1.354 2.447 1.00 92.75 73 ILE A O 1
ATOM 562 N N . GLU A 1 74 ? -7.575 -1.834 4.034 1.00 92.88 74 GLU A N 1
ATOM 563 C CA . GLU A 1 74 ? -7.487 -3.284 3.947 1.00 92.88 74 GLU A CA 1
ATOM 564 C C . GLU A 1 74 ? -8.758 -3.814 3.296 1.00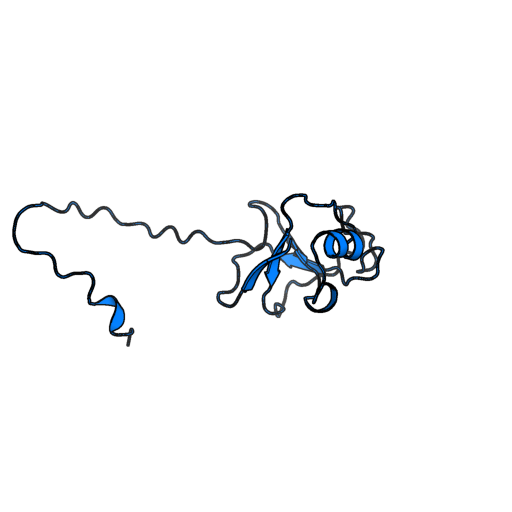 92.88 74 GLU A C 1
ATOM 566 O O . GLU A 1 74 ? -9.853 -3.354 3.608 1.00 92.88 74 GLU A O 1
ATOM 571 N N . PHE A 1 75 ? -8.616 -4.734 2.352 1.00 92.88 75 PHE A N 1
ATOM 572 C CA . PHE A 1 75 ? -9.730 -5.259 1.572 1.00 92.88 75 PHE A CA 1
ATOM 573 C C . PHE A 1 75 ? -9.418 -6.686 1.106 1.00 92.88 75 PHE A C 1
ATOM 575 O O . PHE A 1 75 ? -8.240 -7.058 1.046 1.00 92.88 75 PHE A O 1
ATOM 582 N N . PRO A 1 76 ? -10.440 -7.490 0.758 1.00 91.38 76 PRO A N 1
ATOM 583 C CA . PRO A 1 76 ? -10.222 -8.845 0.269 1.00 91.38 76 PRO A CA 1
ATOM 584 C C . PRO A 1 76 ? -9.345 -8.870 -0.981 1.00 91.38 76 PRO A C 1
ATOM 586 O O . PRO A 1 76 ? -9.449 -8.005 -1.854 1.00 91.38 76 PRO A O 1
ATOM 589 N N . THR A 1 77 ? -8.513 -9.903 -1.102 1.00 90.81 77 THR A N 1
ATOM 590 C CA . THR A 1 77 ? -7.691 -10.092 -2.302 1.00 90.81 77 THR A CA 1
ATOM 591 C C . THR A 1 77 ? -8.599 -10.231 -3.532 1.00 90.81 77 THR A C 1
ATOM 593 O O . THR A 1 77 ? -9.468 -11.105 -3.543 1.00 90.81 77 THR A O 1
ATOM 596 N N . PRO A 1 78 ? -8.439 -9.390 -4.571 1.00 88.12 78 PRO A N 1
ATOM 597 C CA . PRO A 1 78 ? -9.263 -9.484 -5.767 1.00 88.12 78 PRO A CA 1
ATOM 598 C C . PRO A 1 78 ? -8.956 -10.774 -6.536 1.00 88.12 78 PRO A C 1
ATOM 600 O O . PRO A 1 78 ? -7.801 -11.170 -6.664 1.00 88.12 78 PRO A O 1
ATOM 603 N N . GLN A 1 79 ? -9.989 -11.394 -7.112 1.00 87.62 79 GLN A N 1
ATOM 604 C CA . GLN A 1 79 ? -9.852 -12.623 -7.910 1.00 87.62 79 GLN A CA 1
ATOM 605 C C . GLN A 1 79 ? -9.056 -12.423 -9.213 1.00 87.62 79 GLN A C 1
ATOM 607 O O . GLN A 1 79 ? -8.569 -13.386 -9.796 1.00 87.62 79 GLN A O 1
ATOM 612 N N . SER A 1 80 ? -8.930 -11.180 -9.688 1.00 87.31 80 SER A N 1
ATOM 613 C CA . SER A 1 80 ? -8.243 -10.831 -10.934 1.00 87.31 80 SER A CA 1
ATOM 614 C C . SER A 1 80 ? -7.628 -9.434 -10.864 1.00 87.31 80 SER A C 1
ATOM 616 O O . SER A 1 80 ? -8.087 -8.588 -10.096 1.00 87.31 80 SER A O 1
ATOM 618 N N . GLY A 1 81 ? -6.641 -9.161 -11.721 1.00 84.12 81 GLY A N 1
ATOM 619 C CA . GLY A 1 81 ? -6.022 -7.837 -11.851 1.00 84.12 81 GLY A CA 1
ATOM 620 C C . GLY A 1 81 ? -4.910 -7.552 -10.840 1.00 84.12 81 GLY A C 1
ATOM 621 O O . GLY A 1 81 ? -4.345 -6.467 -10.863 1.00 84.12 81 GLY A O 1
ATOM 622 N N . MET A 1 82 ? -4.563 -8.504 -9.973 1.00 87.56 82 MET A N 1
ATOM 623 C CA . MET A 1 82 ? -3.341 -8.406 -9.180 1.00 87.56 82 MET A CA 1
ATOM 624 C C . MET A 1 82 ? -2.128 -8.692 -10.068 1.00 87.56 82 MET A C 1
ATOM 626 O O . MET A 1 82 ? -2.093 -9.708 -10.761 1.00 87.56 82 MET A O 1
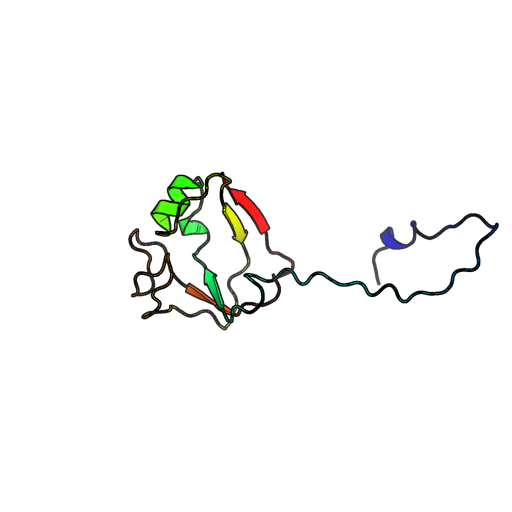ATOM 630 N N . ALA A 1 83 ? -1.133 -7.812 -10.033 1.00 84.88 83 ALA A N 1
ATOM 631 C CA . ALA A 1 83 ? 0.132 -8.005 -10.730 1.00 84.88 83 ALA A CA 1
ATOM 632 C C . ALA A 1 83 ? 1.312 -7.682 -9.810 1.00 84.88 83 ALA A C 1
ATOM 634 O O . ALA A 1 83 ? 1.210 -6.826 -8.936 1.00 84.88 83 ALA A O 1
ATOM 635 N N . SER A 1 84 ? 2.441 -8.358 -10.023 1.00 81.00 84 SER A N 1
ATOM 636 C CA . SER A 1 84 ? 3.728 -7.980 -9.435 1.00 81.00 84 SER A CA 1
ATOM 637 C C . SER A 1 84 ? 4.464 -7.088 -10.438 1.00 81.00 84 SER A C 1
ATOM 639 O O . SER A 1 84 ? 4.820 -7.561 -11.522 1.00 81.00 84 SER A O 1
ATOM 641 N N . PRO A 1 85 ? 4.648 -5.791 -10.158 1.00 70.25 85 PRO A N 1
ATOM 642 C CA . PRO A 1 85 ? 5.318 -4.901 -11.091 1.00 70.25 85 PRO A CA 1
ATOM 643 C C . PRO A 1 85 ? 6.835 -5.065 -10.980 1.00 70.25 85 PRO A C 1
ATOM 645 O O . PRO A 1 85 ? 7.503 -4.424 -10.179 1.00 70.25 85 PRO A O 1
ATOM 648 N N . VAL A 1 86 ? 7.398 -5.908 -11.839 1.00 65.25 86 VAL A N 1
ATOM 649 C CA . VAL A 1 86 ? 8.832 -6.234 -11.810 1.00 65.25 86 VAL A CA 1
ATOM 650 C C . VAL A 1 86 ? 9.731 -5.026 -12.135 1.00 65.25 86 VAL A C 1
ATOM 652 O O . VAL A 1 86 ? 10.865 -4.981 -11.670 1.00 65.25 86 VAL A O 1
ATOM 655 N N . PHE A 1 87 ? 9.227 -4.031 -12.882 1.00 66.06 87 PHE A N 1
ATOM 656 C CA . PHE A 1 87 ? 10.006 -2.894 -13.406 1.00 66.06 87 PHE A CA 1
ATOM 657 C C . PHE A 1 87 ? 9.458 -1.505 -13.014 1.00 66.06 87 PHE A C 1
ATOM 659 O O . PHE A 1 87 ? 9.578 -0.552 -13.784 1.00 66.06 87 PHE A O 1
ATOM 666 N N . ARG A 1 88 ? 8.818 -1.356 -11.846 1.00 71.75 88 ARG A N 1
ATOM 667 C CA . ARG A 1 88 ? 8.316 -0.047 -11.383 1.00 71.75 88 ARG A CA 1
ATOM 668 C C . ARG A 1 88 ? 9.362 0.675 -10.530 1.00 71.75 88 ARG A C 1
ATOM 670 O O . ARG A 1 88 ? 9.977 0.067 -9.670 1.00 71.75 88 ARG A O 1
ATOM 677 N N . SER A 1 89 ? 9.528 1.980 -10.754 1.00 71.50 89 SER A N 1
ATOM 678 C CA . SER A 1 89 ? 10.510 2.838 -10.062 1.00 71.50 89 SER A CA 1
ATOM 679 C C . SER A 1 89 ? 9.899 3.800 -9.032 1.00 71.50 89 SER A C 1
ATOM 681 O O . SER A 1 89 ? 10.585 4.671 -8.500 1.00 71.50 89 SER A O 1
ATOM 683 N N . ALA A 1 90 ? 8.593 3.692 -8.770 1.00 70.62 90 ALA A N 1
ATOM 684 C CA . ALA A 1 90 ? 7.930 4.510 -7.758 1.00 70.62 90 ALA A CA 1
ATOM 685 C C . ALA A 1 90 ? 8.418 4.134 -6.341 1.00 70.62 90 ALA A C 1
ATOM 687 O O . ALA A 1 90 ? 8.815 2.992 -6.125 1.00 70.62 90 ALA A O 1
ATOM 688 N N . PRO A 1 91 ? 8.359 5.046 -5.353 1.00 67.44 91 PRO A N 1
ATOM 689 C CA . PRO A 1 91 ? 8.743 4.729 -3.979 1.00 67.44 91 PRO A CA 1
ATOM 690 C C . PRO A 1 91 ? 8.011 3.498 -3.438 1.00 67.44 91 PRO A C 1
ATOM 692 O O . PRO A 1 91 ? 6.811 3.337 -3.665 1.00 67.44 91 PRO A O 1
ATOM 695 N N . GLY A 1 92 ? 8.746 2.649 -2.724 1.00 66.12 92 GLY A N 1
ATOM 696 C CA . GLY A 1 92 ? 8.281 1.348 -2.251 1.00 66.12 92 GLY A CA 1
ATOM 697 C C . GLY A 1 92 ? 8.412 0.207 -3.259 1.00 66.12 92 GLY A C 1
ATOM 698 O O . GLY A 1 92 ? 8.290 -0.937 -2.841 1.00 66.12 92 GLY A O 1
ATOM 699 N N . PHE A 1 93 ? 8.725 0.502 -4.528 1.00 71.56 93 PHE A N 1
ATOM 700 C CA . PHE A 1 93 ? 9.044 -0.496 -5.545 1.00 71.56 93 PHE A CA 1
ATOM 701 C C . PHE A 1 93 ? 10.554 -0.616 -5.727 1.00 71.56 93 PHE A C 1
ATOM 703 O O . PHE A 1 93 ? 11.201 0.342 -6.152 1.00 71.56 93 PHE A O 1
ATOM 710 N N . ILE A 1 94 ? 11.123 -1.782 -5.411 1.00 74.19 94 ILE A N 1
ATOM 711 C CA . ILE A 1 94 ? 12.534 -2.081 -5.733 1.00 74.19 94 ILE A CA 1
ATOM 712 C C . ILE A 1 94 ? 12.686 -3.140 -6.833 1.00 74.19 94 ILE A C 1
ATOM 714 O O . ILE A 1 94 ? 13.809 -3.462 -7.221 1.00 74.19 94 ILE A O 1
ATOM 718 N N . GLY A 1 95 ? 11.566 -3.657 -7.347 1.00 68.81 95 GLY A N 1
ATOM 719 C CA . GLY A 1 95 ? 11.532 -4.718 -8.346 1.00 68.81 95 GLY A CA 1
ATOM 720 C C . GLY A 1 95 ? 11.588 -6.123 -7.738 1.00 68.81 95 GLY A C 1
ATOM 721 O O . GLY A 1 95 ? 11.829 -6.326 -6.551 1.00 68.81 95 GLY A O 1
ATOM 722 N N . GLY A 1 96 ? 11.311 -7.135 -8.563 1.00 74.44 96 GLY A N 1
ATOM 723 C CA . GLY A 1 96 ? 11.294 -8.538 -8.119 1.00 74.44 96 GLY A CA 1
ATOM 724 C C . GLY A 1 96 ? 10.101 -8.930 -7.231 1.00 74.44 96 GLY A C 1
ATOM 725 O O . GLY A 1 96 ? 10.098 -10.021 -6.663 1.00 74.44 96 GLY A O 1
ATOM 726 N N . GLY A 1 97 ? 9.078 -8.073 -7.117 1.00 79.88 97 GLY A N 1
ATOM 727 C CA . GLY A 1 97 ? 7.852 -8.356 -6.360 1.00 79.88 97 GLY A CA 1
ATOM 728 C C . GLY A 1 97 ? 8.013 -8.295 -4.843 1.00 79.88 97 GLY A C 1
ATOM 729 O O . GLY A 1 97 ? 7.182 -8.845 -4.111 1.00 79.88 97 GLY A O 1
ATOM 730 N N . ARG A 1 98 ? 9.080 -7.652 -4.357 1.00 82.75 98 ARG A N 1
ATOM 731 C CA . ARG A 1 98 ? 9.306 -7.407 -2.933 1.00 82.75 98 ARG A CA 1
ATOM 732 C C . ARG A 1 98 ? 9.899 -6.025 -2.701 1.00 82.75 98 ARG A C 1
ATOM 734 O O . ARG A 1 98 ? 10.699 -5.582 -3.505 1.00 82.75 98 ARG A O 1
ATOM 741 N N . THR A 1 99 ? 9.605 -5.424 -1.551 1.00 80.81 99 THR A N 1
ATOM 742 C CA . THR A 1 99 ? 10.276 -4.206 -1.067 1.00 80.81 99 THR A CA 1
ATOM 743 C C . THR A 1 99 ? 11.701 -4.514 -0.582 1.00 80.81 99 THR A C 1
ATOM 745 O O . THR A 1 99 ? 12.043 -5.678 -0.350 1.00 80.81 99 THR A O 1
ATOM 748 N N . LEU A 1 100 ? 12.533 -3.490 -0.331 1.00 83.00 100 LEU A N 1
ATOM 749 C CA . LEU A 1 100 ? 13.916 -3.669 0.161 1.00 83.00 100 LEU A CA 1
ATOM 750 C C . LEU A 1 100 ? 13.992 -4.424 1.485 1.00 83.00 100 LEU A C 1
ATOM 752 O O . LEU A 1 100 ? 14.972 -5.110 1.770 1.00 83.00 100 LEU A O 1
ATOM 756 N N . ARG A 1 101 ? 12.946 -4.311 2.300 1.00 87.12 101 ARG A N 1
ATOM 757 C CA . ARG A 1 101 ? 12.841 -5.028 3.570 1.00 87.12 101 ARG A CA 1
ATOM 758 C C . ARG A 1 101 ? 12.073 -6.344 3.447 1.00 87.12 101 ARG A C 1
ATOM 760 O O . ARG A 1 101 ? 11.808 -6.982 4.458 1.00 87.12 101 ARG A O 1
ATOM 767 N N . GLY A 1 102 ? 11.706 -6.771 2.239 1.00 85.50 102 GLY A N 1
ATOM 768 C CA . GLY A 1 102 ? 11.096 -8.070 1.956 1.00 85.50 102 GLY A CA 1
ATOM 769 C C . GLY A 1 102 ? 9.577 -8.124 2.122 1.00 85.50 102 GLY A C 1
ATOM 770 O O . GLY A 1 102 ? 9.051 -9.184 2.455 1.00 85.50 102 GLY A O 1
ATOM 771 N N . ALA A 1 103 ? 8.863 -7.001 1.999 1.00 90.06 103 ALA A N 1
ATOM 772 C CA . ALA A 1 103 ? 7.396 -7.006 2.004 1.00 90.06 103 ALA A CA 1
ATOM 773 C C . ALA A 1 103 ? 6.930 -7.370 0.609 1.00 90.06 103 ALA A C 1
ATOM 775 O O . ALA A 1 103 ? 7.596 -7.023 -0.360 1.00 90.06 103 ALA A O 1
ATOM 776 N N . ARG A 1 104 ? 5.814 -8.080 0.489 1.00 90.75 104 ARG A N 1
ATOM 777 C CA . ARG A 1 104 ? 5.258 -8.409 -0.819 1.00 90.75 104 ARG A CA 1
ATOM 778 C C . ARG A 1 104 ? 4.780 -7.133 -1.501 1.00 90.75 104 ARG A C 1
ATOM 780 O O . ARG A 1 104 ? 4.147 -6.285 -0.870 1.00 90.75 104 ARG A O 1
ATOM 787 N N . GLU A 1 105 ? 5.079 -7.018 -2.785 1.00 87.12 105 GLU A N 1
ATOM 788 C CA . GLU A 1 105 ? 4.804 -5.836 -3.593 1.00 87.12 105 GLU A CA 1
ATOM 789 C C . GLU A 1 105 ? 3.904 -6.217 -4.762 1.00 87.12 105 GLU A C 1
ATOM 791 O O . GLU A 1 105 ? 4.266 -7.027 -5.616 1.00 87.12 105 GLU A O 1
ATOM 796 N N . PHE A 1 106 ? 2.716 -5.620 -4.788 1.00 89.44 106 PHE A N 1
ATOM 797 C CA . PHE A 1 106 ? 1.738 -5.841 -5.839 1.00 89.44 106 PHE A CA 1
ATOM 798 C C . PHE A 1 106 ? 1.118 -4.527 -6.291 1.00 89.44 106 PHE A C 1
ATOM 800 O O . PHE A 1 106 ? 1.194 -3.491 -5.623 1.00 89.44 106 PHE A O 1
ATOM 807 N N . VAL A 1 107 ? 0.441 -4.599 -7.427 1.00 89.56 107 VAL A N 1
ATOM 808 C CA . VAL A 1 107 ? -0.473 -3.572 -7.899 1.00 89.56 107 VAL A CA 1
ATOM 809 C C . VAL A 1 107 ? -1.832 -4.171 -8.192 1.00 89.56 107 VAL A C 1
ATOM 811 O O . VAL A 1 107 ? -1.944 -5.330 -8.595 1.00 89.56 107 VAL A O 1
ATOM 814 N N . VAL A 1 108 ? -2.866 -3.362 -7.995 1.00 90.75 108 VAL A N 1
ATOM 815 C CA . VAL A 1 108 ? -4.234 -3.672 -8.420 1.00 90.75 108 VAL A CA 1
ATOM 816 C C . VAL A 1 108 ? -4.837 -2.462 -9.136 1.00 90.75 108 VAL A C 1
ATOM 818 O O . VAL A 1 108 ? -4.467 -1.328 -8.814 1.00 90.75 108 VAL A O 1
ATOM 821 N N . PRO A 1 109 ? -5.788 -2.654 -10.069 1.00 90.69 109 PRO A N 1
ATOM 822 C CA . PRO A 1 109 ? -6.501 -1.562 -10.710 1.00 90.69 109 PRO A CA 1
ATOM 823 C C . PRO A 1 109 ? -7.117 -0.606 -9.691 1.00 90.69 109 PRO A C 1
ATOM 825 O O . PRO A 1 109 ? -7.735 -1.024 -8.699 1.00 90.69 109 PRO A O 1
ATOM 828 N N . ASN A 1 110 ? -6.986 0.688 -9.968 1.00 90.12 110 ASN A N 1
ATOM 829 C CA . ASN A 1 110 ? -7.593 1.727 -9.158 1.00 90.12 110 ASN A CA 1
ATOM 830 C C . ASN A 1 110 ? -9.096 1.791 -9.449 1.00 90.12 110 ASN A C 1
ATOM 832 O O . ASN A 1 110 ? -9.550 2.406 -10.411 1.00 90.12 110 ASN A O 1
ATOM 836 N N . GLN A 1 111 ? -9.870 1.106 -8.618 1.00 87.94 111 GLN A N 1
ATOM 837 C CA . GLN A 1 111 ? -11.325 1.038 -8.711 1.00 87.94 111 GLN A CA 1
ATOM 838 C C . GLN A 1 111 ? -11.939 1.482 -7.382 1.00 87.94 111 GLN A C 1
ATOM 840 O O . GLN A 1 111 ? -11.228 1.792 -6.420 1.00 87.94 111 GLN A O 1
ATOM 845 N N . SER A 1 112 ? -13.268 1.488 -7.328 1.00 89.06 112 SER A N 1
ATOM 846 C CA . SER A 1 112 ? -14.036 1.626 -6.093 1.00 89.06 112 SER A CA 1
ATOM 847 C C . SER A 1 112 ? -13.558 0.644 -5.023 1.00 89.06 112 SER A C 1
ATOM 849 O O . SER A 1 112 ? -13.236 -0.511 -5.319 1.00 89.06 112 SER A O 1
ATOM 851 N N . LEU A 1 113 ? -13.541 1.093 -3.771 1.00 87.69 113 LEU A N 1
ATOM 852 C CA . LEU A 1 113 ? -13.314 0.217 -2.633 1.00 87.69 113 LEU A CA 1
ATOM 853 C C . LEU A 1 113 ? -14.454 -0.805 -2.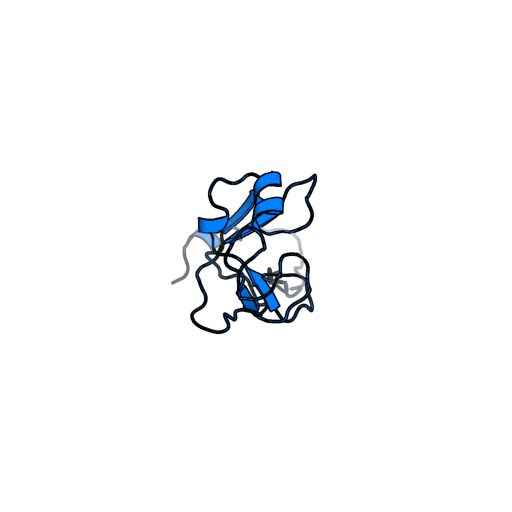502 1.00 87.69 113 LEU A C 1
ATOM 855 O O . LEU A 1 113 ? -15.622 -0.419 -2.600 1.00 87.69 113 LEU A O 1
ATOM 859 N N . PRO A 1 114 ? -14.134 -2.090 -2.263 1.00 87.69 114 PRO A N 1
ATOM 860 C CA . PRO A 1 114 ? -15.118 -3.077 -1.828 1.00 87.69 114 PRO A CA 1
ATOM 861 C C . PRO A 1 114 ? -15.870 -2.617 -0.570 1.00 87.69 114 PRO A C 1
ATOM 863 O O . PRO A 1 114 ? -15.294 -1.934 0.280 1.00 87.69 114 PRO A O 1
ATOM 866 N N . LEU A 1 115 ? -17.144 -3.003 -0.442 1.00 86.50 115 LEU A N 1
ATOM 867 C CA . LEU A 1 115 ? -18.008 -2.599 0.680 1.00 86.50 115 LEU A CA 1
ATOM 868 C C . LEU A 1 115 ? -17.503 -3.082 2.048 1.00 86.50 115 LEU A C 1
ATOM 870 O O . LEU A 1 115 ? -17.805 -2.460 3.059 1.00 86.50 115 LEU A O 1
ATOM 874 N N . ASP A 1 116 ? -16.735 -4.165 2.073 1.00 88.25 116 ASP A N 1
ATOM 875 C CA . ASP A 1 116 ? -16.151 -4.792 3.258 1.00 88.25 116 ASP A CA 1
ATOM 876 C C . ASP A 1 116 ? -14.717 -4.319 3.554 1.00 88.25 116 ASP A C 1
ATOM 878 O O . ASP A 1 116 ? -14.013 -4.917 4.367 1.00 88.25 116 ASP A O 1
ATOM 882 N N . SER A 1 117 ? -14.274 -3.227 2.920 1.00 90.94 117 SER A N 1
ATOM 883 C CA . SER A 1 117 ? -12.957 -2.649 3.195 1.00 90.94 117 SER A CA 1
ATOM 884 C C . SER A 1 117 ? -12.891 -2.048 4.601 1.00 90.94 117 SER A C 1
ATOM 886 O O . SER A 1 117 ? -13.763 -1.277 5.005 1.00 90.94 117 SER A O 1
ATOM 888 N N . ILE A 1 118 ? -11.796 -2.299 5.313 1.00 92.38 118 ILE A N 1
ATOM 889 C CA . ILE A 1 118 ? -11.494 -1.689 6.609 1.00 92.38 118 ILE A CA 1
ATOM 890 C C . ILE A 1 118 ? -10.555 -0.506 6.386 1.00 92.38 118 ILE A C 1
ATOM 892 O O . ILE A 1 118 ? -9.497 -0.640 5.772 1.00 92.38 118 ILE A O 1
ATOM 896 N N . ILE A 1 119 ? -10.911 0.662 6.922 1.00 91.56 119 ILE A N 1
ATOM 897 C CA . ILE A 1 119 ? -10.078 1.867 6.855 1.00 91.56 119 ILE A CA 1
ATOM 898 C C . ILE A 1 119 ? -9.647 2.242 8.267 1.00 91.56 119 ILE A C 1
ATOM 900 O O . ILE A 1 119 ? -10.485 2.440 9.145 1.00 91.56 119 ILE A O 1
ATOM 904 N N . ARG A 1 120 ? -8.338 2.379 8.481 1.00 93.06 120 ARG A N 1
ATOM 905 C CA . ARG A 1 120 ? -7.767 2.814 9.761 1.00 93.06 120 ARG A CA 1
ATOM 906 C C . ARG A 1 120 ? -6.599 3.765 9.559 1.00 93.06 120 ARG A C 1
ATOM 908 O O . ARG A 1 120 ? -5.933 3.738 8.527 1.00 93.06 120 ARG A O 1
ATOM 915 N N . THR A 1 121 ? -6.327 4.573 10.575 1.00 94.31 121 THR A N 1
ATOM 916 C CA . THR A 1 121 ? -5.109 5.384 10.640 1.00 94.31 121 THR A CA 1
ATOM 917 C C . THR A 1 121 ? -4.118 4.705 11.570 1.00 94.31 121 THR A C 1
ATOM 919 O O . THR A 1 121 ? -4.442 4.454 12.729 1.00 94.31 121 THR A O 1
ATOM 922 N N . VAL A 1 122 ? -2.918 4.434 11.068 1.00 94.44 122 VAL A N 1
ATOM 923 C CA . VAL A 1 122 ? -1.777 3.969 11.862 1.00 94.44 122 VAL A CA 1
ATOM 924 C C . VAL A 1 122 ? -0.856 5.159 12.091 1.00 94.44 122 VAL A C 1
ATOM 926 O O . VAL A 1 122 ? -0.519 5.849 11.130 1.00 94.44 122 VAL A O 1
ATOM 929 N N . ARG A 1 123 ? -0.493 5.418 13.346 1.00 91.94 123 ARG A N 1
ATOM 930 C CA . ARG A 1 123 ? 0.410 6.506 13.742 1.00 91.94 123 ARG A CA 1
ATOM 931 C C . ARG A 1 123 ? 1.775 5.983 14.163 1.00 91.94 123 ARG A C 1
ATOM 933 O O . ARG A 1 123 ? 1.891 4.764 14.420 1.00 91.94 123 ARG A O 1
#

Sequence (123 aa):
MLSPALEKIFKTPPWHATWRSRPFTVRTAVISRGRPGAADVFVTAADDILGLNAAQIAERLTIPSSPTGFRVIEFPTPQSGMASPVFRSAPGFIGGGRTLRGAREFVVPNQSLPLDSIIRTVR